Protein AF-A0A356RHE0-F1 (afdb_monomer)

Sequence (67 aa):
MPDVTIGVAAKELGLSKFTMYRLPKTTPGLYIYGRSVRVNVEELRQWAREQAQAQVKSLGEEANDSK

Radius of gyration: 15.22 Å; Cα contacts (8 Å, |Δi|>4): 59; chains: 1; bounding box: 28×20×48 Å

Solvent-accessible surface area (backbone atoms only — not comparable to full-atom values): 3977 Å² total; per-residue (Å²): 131,82,66,34,46,52,68,57,44,17,61,78,68,77,44,54,56,66,62,60,70,66,50,61,81,83,41,63,35,54,45,77,59,89,93,46,57,36,28,33,59,67,49,33,50,51,51,53,51,50,54,53,50,51,52,54,51,53,60,58,55,66,69,69,77,81,123

pLDDT: mean 82.77, std 13.1, range [47.06, 93.75]

Mean predicted aligned error: 7.37 Å

Foldseek 3Di:
DDWAALVVLCVVVVHDSVVVVPDPCPQFQWDDDPPGTTGDNVRNVVSVVVVVVVVVVVVVVVVPPPD

Structure (mmCIF, N/CA/C/O backbone):
data_AF-A0A356RHE0-F1
#
_entry.id   AF-A0A356RHE0-F1
#
loop_
_atom_site.group_PDB
_atom_site.id
_atom_site.type_symbol
_atom_site.label_atom_id
_atom_site.label_alt_id
_atom_site.label_comp_id
_atom_site.label_asym_id
_atom_site.label_entity_id
_atom_site.label_seq_id
_atom_site.pdbx_PDB_ins_code
_atom_site.Cartn_x
_atom_site.Cartn_y
_atom_site.Cartn_z
_atom_site.occupancy
_atom_site.B_iso_or_equiv
_atom_site.auth_seq_id
_atom_site.auth_comp_id
_atom_site.auth_asym_id
_atom_site.auth_atom_id
_atom_site.pdbx_PDB_model_num
ATOM 1 N N . MET A 1 1 ? 9.727 -8.331 -0.790 1.00 60.09 1 MET A N 1
ATOM 2 C CA . MET A 1 1 ? 9.036 -8.631 -2.066 1.00 60.09 1 MET A CA 1
ATOM 3 C C . MET A 1 1 ? 9.371 -7.566 -3.105 1.00 60.09 1 MET A C 1
ATOM 5 O O . MET A 1 1 ? 9.702 -6.462 -2.687 1.00 60.09 1 MET A O 1
ATOM 9 N N . PRO A 1 2 ? 9.321 -7.857 -4.419 1.00 80.19 2 PRO A N 1
ATOM 10 C CA . PRO A 1 2 ? 9.456 -6.820 -5.438 1.00 80.19 2 PRO A CA 1
ATOM 11 C C . PRO A 1 2 ? 8.227 -5.904 -5.432 1.00 80.19 2 PRO A C 1
ATOM 13 O O . PRO A 1 2 ? 7.096 -6.359 -5.267 1.00 80.19 2 PRO A O 1
ATOM 16 N N . ASP A 1 3 ? 8.448 -4.613 -5.635 1.00 88.31 3 ASP A N 1
ATOM 17 C CA . ASP A 1 3 ? 7.397 -3.646 -5.920 1.00 88.31 3 ASP A CA 1
ATOM 18 C C . ASP A 1 3 ? 6.655 -4.020 -7.221 1.00 88.31 3 ASP A C 1
ATOM 20 O O . ASP A 1 3 ? 7.247 -4.489 -8.196 1.00 88.31 3 ASP A O 1
ATOM 24 N N . VAL A 1 4 ? 5.332 -3.846 -7.250 1.00 91.88 4 VAL A N 1
ATOM 25 C CA . VAL A 1 4 ? 4.469 -4.227 -8.384 1.00 91.88 4 VAL A CA 1
ATOM 26 C C . VAL A 1 4 ? 3.725 -3.019 -8.946 1.00 91.88 4 VAL A C 1
ATOM 28 O O . VAL A 1 4 ? 3.736 -1.935 -8.377 1.00 91.88 4 VAL A O 1
ATOM 31 N N . THR A 1 5 ? 3.066 -3.156 -10.094 1.00 92.56 5 THR A N 1
ATOM 32 C CA . THR A 1 5 ? 2.228 -2.064 -10.621 1.00 92.56 5 THR A CA 1
ATOM 33 C C . THR A 1 5 ? 0.941 -1.909 -9.805 1.00 92.56 5 THR A C 1
ATOM 35 O O . THR A 1 5 ? 0.447 -2.881 -9.23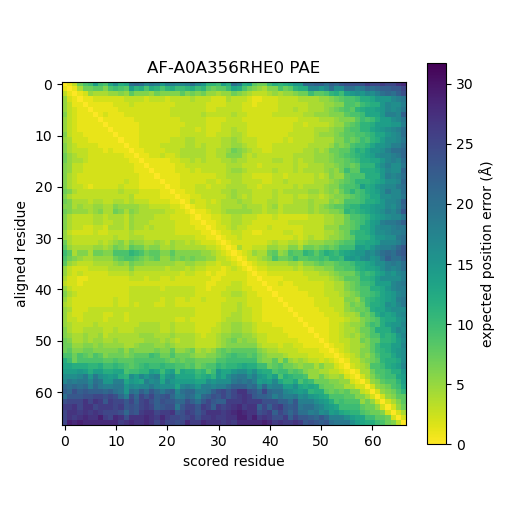1 1.00 92.56 5 THR A O 1
ATOM 38 N N . ILE A 1 6 ? 0.330 -0.715 -9.834 1.00 90.75 6 ILE A N 1
ATOM 39 C CA . ILE A 1 6 ? -0.991 -0.466 -9.218 1.00 90.75 6 ILE A CA 1
ATOM 40 C C . ILE A 1 6 ? -2.022 -1.529 -9.613 1.00 90.75 6 ILE A C 1
ATOM 42 O O . ILE A 1 6 ? -2.824 -1.938 -8.784 1.00 90.75 6 ILE A O 1
ATOM 46 N N . GLY A 1 7 ? -2.014 -1.995 -10.867 1.00 91.50 7 GLY A N 1
ATOM 47 C CA . GLY A 1 7 ? -2.979 -2.990 -11.333 1.00 91.50 7 GLY A CA 1
ATOM 48 C C . GLY A 1 7 ? -2.838 -4.348 -10.644 1.00 91.50 7 GLY A C 1
ATOM 49 O O . GLY A 1 7 ? -3.850 -4.966 -10.325 1.00 91.50 7 GLY A O 1
ATOM 50 N N . VAL A 1 8 ? -1.601 -4.788 -10.402 1.00 92.56 8 VAL A N 1
ATOM 51 C CA . VAL A 1 8 ? -1.317 -6.046 -9.699 1.00 92.56 8 VAL A CA 1
ATOM 52 C C . VAL A 1 8 ? -1.646 -5.893 -8.218 1.00 92.56 8 VAL A C 1
ATOM 54 O O . VAL A 1 8 ? -2.415 -6.689 -7.687 1.00 92.56 8 VAL A O 1
ATOM 57 N N . ALA A 1 9 ? -1.170 -4.819 -7.583 1.00 91.88 9 ALA A N 1
ATOM 58 C CA . ALA A 1 9 ? -1.454 -4.550 -6.176 1.00 91.88 9 ALA A CA 1
ATOM 59 C C . ALA A 1 9 ? -2.960 -4.411 -5.894 1.00 91.88 9 ALA A C 1
ATOM 61 O O . ALA A 1 9 ? -3.452 -4.966 -4.918 1.00 91.88 9 ALA A O 1
ATOM 62 N N . ALA A 1 10 ? -3.719 -3.749 -6.774 1.00 91.81 10 ALA A N 1
ATOM 63 C CA . ALA A 1 10 ? -5.175 -3.647 -6.663 1.00 91.81 10 ALA A CA 1
ATOM 64 C C . ALA A 1 10 ? -5.833 -5.035 -6.598 1.00 91.81 10 ALA A C 1
ATOM 66 O O . ALA A 1 10 ? -6.659 -5.294 -5.726 1.00 91.81 10 ALA A O 1
ATOM 67 N N . LYS A 1 11 ? -5.416 -5.950 -7.482 1.00 92.50 11 LYS A N 1
ATOM 68 C CA . LYS A 1 11 ? -5.930 -7.323 -7.524 1.00 92.50 11 LYS A CA 1
ATOM 69 C C . LYS A 1 11 ? -5.576 -8.102 -6.256 1.00 92.50 11 LYS A C 1
ATOM 71 O O . LYS A 1 11 ? -6.441 -8.782 -5.717 1.00 92.50 11 LYS A O 1
ATOM 76 N N . GLU A 1 12 ? -4.347 -7.975 -5.759 1.00 91.25 12 GLU A N 1
ATOM 77 C CA . GLU A 1 12 ? -3.905 -8.656 -4.530 1.00 91.25 12 GLU A CA 1
ATOM 78 C C . GLU A 1 12 ? -4.589 -8.144 -3.259 1.00 91.25 12 GLU A C 1
ATOM 80 O O . GLU A 1 12 ? -4.694 -8.861 -2.261 1.00 91.25 12 GLU A O 1
ATOM 85 N N . LEU A 1 13 ? -5.035 -6.891 -3.277 1.00 87.44 13 LEU A N 1
ATOM 86 C CA . LEU A 1 13 ? -5.748 -6.262 -2.170 1.00 87.44 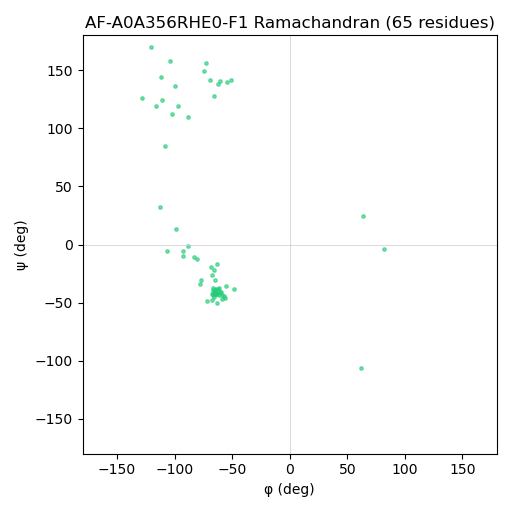13 LEU A CA 1
ATOM 87 C C . LEU A 1 13 ? -7.268 -6.396 -2.288 1.00 87.44 13 LEU A C 1
ATOM 89 O O . LEU A 1 13 ? -7.976 -5.984 -1.376 1.00 87.44 13 LEU A O 1
ATOM 93 N N . GLY A 1 14 ? -7.779 -6.950 -3.394 1.00 89.56 14 GLY A N 1
ATOM 94 C CA . GLY A 1 14 ? -9.217 -6.978 -3.670 1.00 89.56 14 GLY A CA 1
ATOM 95 C C . GLY A 1 14 ? -9.821 -5.579 -3.848 1.00 89.56 14 GLY A C 1
ATOM 96 O O . GLY A 1 14 ? -11.011 -5.383 -3.623 1.00 89.56 14 GLY A O 1
ATOM 97 N N . LEU A 1 15 ? -9.003 -4.596 -4.233 1.00 88.38 15 LEU A N 1
ATOM 98 C CA . LEU A 1 15 ? -9.397 -3.202 -4.415 1.00 88.38 15 LEU A CA 1
ATOM 99 C C . LEU A 1 15 ? -9.529 -2.855 -5.897 1.00 88.38 15 LEU A C 1
ATOM 101 O O . LEU A 1 15 ? -8.913 -3.458 -6.777 1.00 88.38 15 LEU A O 1
ATOM 105 N N . SER A 1 16 ? -10.300 -1.809 -6.187 1.00 93.06 16 SER A N 1
ATOM 106 C CA . SER A 1 16 ? -10.318 -1.239 -7.531 1.00 93.06 16 SER A CA 1
ATOM 107 C C . SER A 1 16 ? -9.036 -0.438 -7.795 1.00 93.06 16 SER A C 1
ATOM 109 O O . SER A 1 16 ? -8.484 0.206 -6.898 1.00 93.06 16 SER A O 1
ATOM 111 N N . LYS A 1 17 ? -8.589 -0.395 -9.058 1.00 90.69 17 LYS A N 1
ATOM 112 C CA . LYS A 1 17 ? -7.483 0.492 -9.471 1.00 90.69 17 LYS A CA 1
ATOM 113 C C . LYS A 1 17 ? -7.774 1.952 -9.113 1.00 90.69 17 LYS A C 1
ATOM 115 O O . LYS A 1 17 ? -6.871 2.684 -8.734 1.00 90.69 17 LYS A O 1
ATOM 120 N N . PHE A 1 18 ? -9.033 2.369 -9.212 1.00 90.81 18 PHE A N 1
ATOM 121 C CA . PHE A 1 18 ? -9.449 3.733 -8.909 1.00 90.81 18 PHE A CA 1
ATOM 122 C C . PHE A 1 18 ? -9.291 4.076 -7.422 1.00 90.81 18 PHE A C 1
ATOM 124 O O . PHE A 1 18 ? -8.814 5.158 -7.091 1.00 90.81 18 PHE A O 1
ATOM 131 N N . THR A 1 19 ? -9.607 3.133 -6.532 1.00 89.56 19 THR A N 1
ATOM 132 C CA . THR A 1 19 ? -9.351 3.261 -5.089 1.00 89.56 19 THR A CA 1
ATOM 133 C C . THR A 1 19 ? -7.862 3.464 -4.822 1.00 89.56 19 THR A C 1
ATOM 135 O O . THR A 1 19 ? -7.492 4.346 -4.058 1.00 89.56 19 THR A O 1
ATOM 138 N N . MET A 1 20 ? -7.007 2.708 -5.512 1.00 88.69 20 MET A N 1
ATOM 139 C CA . MET A 1 20 ? -5.552 2.826 -5.384 1.00 88.69 20 MET A CA 1
ATOM 140 C C . MET A 1 20 ? -5.028 4.186 -5.862 1.00 88.69 20 MET A C 1
ATOM 142 O O . MET A 1 20 ? -4.182 4.776 -5.204 1.00 88.69 20 MET A O 1
ATOM 146 N N . TYR A 1 21 ? -5.548 4.721 -6.973 1.00 88.56 21 TYR A N 1
ATOM 147 C CA . TYR A 1 21 ? -5.162 6.051 -7.472 1.00 88.56 21 TYR A CA 1
ATOM 148 C C . TYR A 1 21 ? -5.624 7.209 -6.581 1.00 88.56 21 TYR A C 1
ATOM 150 O O . TYR A 1 21 ? -5.087 8.309 -6.692 1.00 88.56 21 TYR A O 1
ATOM 158 N N . ARG A 1 22 ? -6.621 6.980 -5.721 1.00 89.81 22 ARG A N 1
ATOM 159 C CA . ARG A 1 22 ? -7.088 7.963 -4.737 1.00 89.81 22 ARG A CA 1
ATOM 160 C C . ARG A 1 22 ? -6.250 7.990 -3.464 1.00 89.81 22 ARG A C 1
ATOM 162 O O . ARG A 1 22 ? -6.438 8.902 -2.662 1.00 89.81 22 ARG A O 1
ATOM 169 N N . LEU A 1 23 ? -5.359 7.018 -3.265 1.00 87.81 23 LEU A N 1
ATOM 170 C CA . LEU A 1 23 ? -4.475 7.027 -2.109 1.00 87.81 23 LEU A CA 1
ATOM 171 C C . LEU A 1 23 ? -3.563 8.262 -2.160 1.00 87.81 23 LEU A C 1
ATOM 173 O O . LEU A 1 23 ? -3.059 8.613 -3.235 1.00 87.81 23 LEU A O 1
ATOM 177 N N . PRO A 1 24 ? -3.342 8.932 -1.016 1.00 87.25 24 PRO A N 1
ATOM 178 C CA . PRO A 1 24 ? -2.354 9.991 -0.918 1.00 87.25 24 PRO A CA 1
ATOM 179 C C . PRO A 1 24 ? -0.996 9.535 -1.456 1.00 87.25 24 PRO A C 1
ATOM 181 O O . PRO A 1 24 ? -0.547 8.417 -1.218 1.00 87.25 24 PRO A O 1
ATOM 184 N N . LYS A 1 25 ? -0.283 10.430 -2.144 1.00 84.38 25 LYS A N 1
ATOM 185 C CA . LYS A 1 25 ? 1.078 10.138 -2.633 1.00 84.38 25 LYS A CA 1
ATOM 186 C C . LYS A 1 25 ? 2.083 9.887 -1.503 1.00 84.38 25 LYS A C 1
ATOM 188 O O . LYS A 1 25 ? 3.164 9.378 -1.760 1.00 84.38 25 LYS A O 1
ATOM 193 N N . THR A 1 26 ? 1.731 10.281 -0.283 1.00 85.88 26 THR A N 1
ATOM 194 C CA . THR A 1 26 ? 2.499 10.079 0.948 1.00 85.88 26 THR A CA 1
ATOM 195 C C . THR A 1 26 ? 2.182 8.751 1.637 1.00 85.88 26 THR A C 1
ATOM 197 O O . THR A 1 26 ? 2.746 8.472 2.691 1.00 85.88 26 THR A O 1
ATOM 200 N N . THR A 1 27 ? 1.267 7.945 1.091 1.00 89.50 27 THR A N 1
ATOM 201 C CA . THR A 1 27 ? 0.908 6.652 1.669 1.00 89.50 27 THR A CA 1
ATOM 202 C C . THR A 1 27 ? 2.098 5.684 1.594 1.00 89.50 27 THR A C 1
ATOM 204 O O . THR A 1 27 ? 2.638 5.475 0.503 1.00 89.50 27 THR A O 1
ATOM 207 N N . PRO A 1 28 ? 2.485 5.058 2.720 1.00 90.25 28 PRO A N 1
ATOM 208 C CA . PRO A 1 28 ? 3.524 4.035 2.750 1.00 90.25 28 PRO A CA 1
ATOM 209 C C . PRO A 1 28 ? 3.242 2.903 1.765 1.00 90.25 28 PRO A C 1
ATOM 211 O O . PRO A 1 28 ? 2.100 2.474 1.581 1.00 90.25 28 PRO A O 1
ATOM 214 N N . GLY A 1 29 ? 4.292 2.437 1.099 1.00 89.56 29 GLY A N 1
ATOM 215 C CA . GLY A 1 29 ? 4.179 1.435 0.048 1.00 89.56 29 GLY A CA 1
ATOM 216 C C . GLY A 1 29 ? 3.790 1.972 -1.331 1.00 89.56 29 GLY A C 1
ATOM 217 O O . GLY A 1 29 ? 3.792 1.178 -2.268 1.00 89.56 29 GLY A O 1
ATOM 218 N N . LEU A 1 30 ? 3.502 3.269 -1.518 1.00 92.19 30 LEU A N 1
ATOM 219 C CA . LEU A 1 30 ? 3.404 3.879 -2.852 1.00 92.19 30 LEU A CA 1
ATOM 220 C C . LEU A 1 30 ? 4.707 4.586 -3.241 1.00 92.19 30 LEU A C 1
ATOM 222 O O . LEU A 1 30 ? 5.111 5.573 -2.636 1.00 92.19 30 LEU A O 1
ATOM 226 N N . TYR A 1 31 ? 5.315 4.126 -4.331 1.00 90.69 31 TYR A N 1
ATOM 227 C CA . TYR A 1 31 ? 6.566 4.648 -4.869 1.00 90.69 31 TYR A CA 1
ATOM 228 C C . TYR A 1 31 ? 6.337 5.257 -6.252 1.00 90.69 31 TYR A C 1
ATOM 230 O O . TYR A 1 31 ? 5.906 4.581 -7.192 1.00 90.69 31 TYR A O 1
ATOM 238 N N . ILE A 1 32 ? 6.619 6.553 -6.388 1.00 88.50 32 ILE A N 1
ATOM 239 C CA . ILE A 1 32 ? 6.403 7.300 -7.630 1.00 88.50 32 ILE A CA 1
ATOM 240 C C . ILE A 1 32 ? 7.741 7.491 -8.340 1.00 88.50 32 ILE A C 1
ATOM 242 O O . ILE A 1 32 ? 8.595 8.252 -7.897 1.00 88.50 32 ILE A O 1
ATOM 246 N N . TYR A 1 33 ? 7.889 6.836 -9.488 1.00 85.31 33 TYR A N 1
ATOM 247 C CA . TYR A 1 33 ? 9.044 6.946 -10.372 1.00 85.31 33 TYR A CA 1
ATOM 248 C C . TYR A 1 33 ? 8.637 7.712 -11.633 1.00 85.31 33 TYR A C 1
ATOM 250 O O . TYR A 1 33 ? 8.228 7.134 -12.645 1.00 85.31 33 TYR A O 1
ATOM 258 N N . GLY A 1 34 ? 8.688 9.044 -11.559 1.00 84.94 34 GLY A N 1
ATOM 259 C CA . GLY A 1 34 ? 8.258 9.924 -12.647 1.00 84.94 34 GLY A CA 1
ATOM 260 C C . GLY A 1 34 ? 6.768 9.757 -12.965 1.00 84.94 34 GLY A C 1
ATOM 261 O O . GLY A 1 34 ? 5.915 10.218 -12.211 1.00 84.94 34 GLY A O 1
ATOM 262 N N . ARG A 1 35 ? 6.450 9.104 -14.093 1.00 83.56 35 ARG A N 1
ATOM 263 C CA . ARG A 1 35 ? 5.065 8.802 -14.519 1.00 83.56 35 ARG A CA 1
ATOM 264 C C . ARG A 1 35 ? 4.562 7.427 -14.069 1.00 83.56 35 ARG A C 1
ATOM 266 O O . ARG A 1 35 ? 3.378 7.139 -14.222 1.00 83.56 35 ARG A O 1
ATOM 273 N N . SER A 1 36 ? 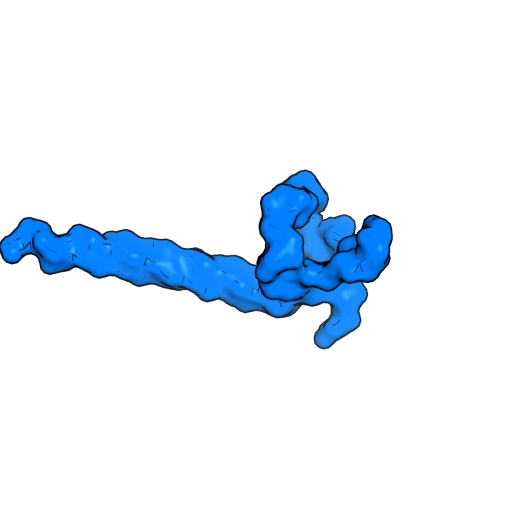5.441 6.586 -13.534 1.00 84.81 36 SER A N 1
ATOM 274 C CA . SER A 1 36 ? 5.112 5.228 -13.110 1.00 84.81 36 SER A CA 1
ATOM 275 C C . SER A 1 36 ? 4.889 5.178 -11.606 1.00 84.81 36 SER A C 1
ATOM 277 O O . SER A 1 36 ? 5.673 5.733 -10.841 1.00 84.81 36 SER A O 1
ATOM 279 N N . VAL A 1 37 ? 3.843 4.473 -11.176 1.00 87.75 37 VAL A N 1
ATOM 280 C CA . VAL A 1 37 ? 3.593 4.195 -9.757 1.00 87.75 37 VAL A CA 1
ATOM 281 C C . VAL A 1 37 ? 3.807 2.712 -9.500 1.00 87.75 37 VAL A C 1
ATOM 283 O O . VAL A 1 37 ? 3.202 1.856 -10.157 1.00 87.75 37 VAL A O 1
ATOM 286 N N . ARG A 1 38 ? 4.691 2.428 -8.551 1.00 91.44 38 ARG A N 1
ATOM 287 C CA . ARG A 1 38 ? 5.029 1.095 -8.066 1.00 91.44 38 ARG A CA 1
ATOM 288 C C . ARG A 1 38 ? 4.531 0.970 -6.634 1.00 91.44 38 ARG A C 1
ATOM 290 O O . ARG A 1 38 ? 4.503 1.949 -5.897 1.00 91.44 38 ARG A O 1
ATOM 297 N N . VAL A 1 39 ?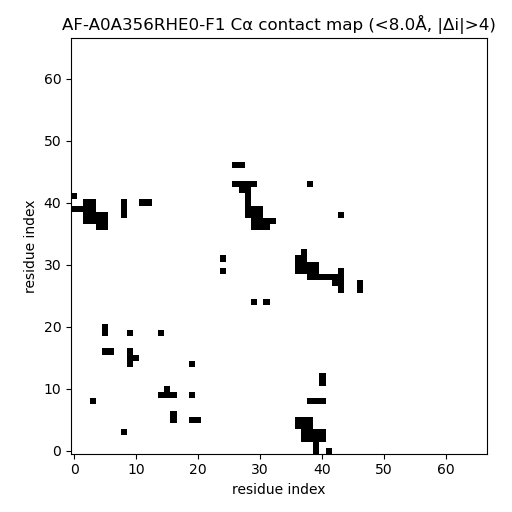 4.070 -0.215 -6.272 1.00 92.69 39 VAL A N 1
ATOM 298 C CA . VAL A 1 39 ? 3.394 -0.462 -5.005 1.00 92.69 39 VAL A CA 1
ATOM 299 C C . VAL A 1 39 ? 4.045 -1.643 -4.311 1.00 92.69 39 VAL A C 1
ATOM 301 O O . VAL A 1 39 ? 4.139 -2.725 -4.888 1.00 92.69 39 VAL A O 1
ATOM 304 N N . ASN A 1 40 ? 4.459 -1.440 -3.067 1.00 93.75 40 ASN A N 1
ATOM 305 C CA . ASN A 1 40 ? 4.796 -2.515 -2.152 1.00 93.75 40 ASN A CA 1
ATOM 306 C C . ASN A 1 40 ? 3.522 -2.933 -1.405 1.00 93.75 40 ASN A C 1
ATOM 308 O O . ASN A 1 40 ? 2.982 -2.184 -0.591 1.00 93.75 40 ASN A O 1
ATOM 312 N N . VAL A 1 41 ? 3.016 -4.124 -1.727 1.00 91.69 41 VAL A N 1
ATOM 313 C CA . VAL A 1 41 ? 1.736 -4.628 -1.206 1.00 91.69 41 VAL A CA 1
ATOM 314 C C . VAL A 1 41 ? 1.800 -4.890 0.300 1.00 91.69 41 VAL A C 1
ATOM 316 O O . VAL A 1 41 ? 0.823 -4.623 0.997 1.00 91.69 41 VAL A O 1
ATOM 319 N N . GLU A 1 42 ? 2.924 -5.391 0.817 1.00 91.44 42 GLU A N 1
ATOM 320 C CA . GLU A 1 42 ? 3.076 -5.697 2.246 1.00 91.44 42 GLU A CA 1
ATOM 321 C C . GLU A 1 42 ? 3.069 -4.425 3.092 1.00 91.44 42 GLU A C 1
ATOM 323 O O . GLU A 1 42 ? 2.314 -4.328 4.058 1.00 91.44 42 GLU A O 1
ATOM 328 N N . GLU A 1 43 ? 3.844 -3.426 2.678 1.00 92.50 43 GLU A N 1
ATOM 329 C CA . GLU A 1 43 ? 3.926 -2.137 3.363 1.00 92.50 43 GLU A CA 1
ATOM 330 C C . GLU A 1 43 ? 2.577 -1.404 3.342 1.00 92.50 43 GLU A C 1
ATOM 332 O O . GLU A 1 43 ? 2.107 -0.919 4.372 1.00 92.50 43 GLU A O 1
ATOM 337 N N . LEU A 1 44 ? 1.890 -1.416 2.193 1.00 91.00 44 LEU A N 1
ATOM 338 C CA . LEU A 1 44 ? 0.560 -0.824 2.070 1.00 91.00 44 LEU A CA 1
ATOM 339 C C . LEU A 1 44 ? -0.476 -1.547 2.951 1.00 91.00 44 LEU A C 1
ATOM 341 O O . LEU A 1 44 ? -1.332 -0.899 3.556 1.00 91.00 44 LEU A O 1
ATOM 345 N N . ARG A 1 45 ? -0.402 -2.883 3.066 1.00 90.00 45 ARG A N 1
ATOM 346 C CA . ARG A 1 45 ? -1.255 -3.660 3.987 1.00 90.00 45 ARG A CA 1
ATOM 347 C C . ARG A 1 45 ? -0.981 -3.314 5.442 1.00 90.00 45 ARG A C 1
ATOM 349 O O . ARG A 1 45 ? -1.930 -3.225 6.219 1.00 90.00 45 ARG A O 1
ATOM 356 N N . GLN A 1 46 ? 0.287 -3.170 5.813 1.00 91.50 46 GLN A N 1
ATOM 357 C CA . GLN A 1 46 ? 0.672 -2.823 7.174 1.00 91.50 46 GLN A CA 1
ATOM 358 C C . GLN A 1 46 ? 0.131 -1.443 7.543 1.00 91.50 46 GLN A C 1
ATOM 360 O O . GLN A 1 46 ? -0.617 -1.338 8.513 1.00 91.50 46 GLN A O 1
ATOM 365 N N . TRP A 1 47 ? 0.363 -0.442 6.694 1.00 90.25 47 TRP A N 1
ATOM 366 C CA . TRP A 1 47 ? -0.183 0.896 6.895 1.00 90.25 47 TRP A CA 1
ATOM 367 C C . TRP A 1 47 ? -1.713 0.891 7.007 1.00 90.25 47 TRP A C 1
ATOM 369 O O . TRP A 1 47 ? -2.272 1.508 7.911 1.00 90.25 47 TRP A O 1
ATOM 379 N N . ALA A 1 48 ? -2.411 0.152 6.138 1.00 86.75 48 ALA A N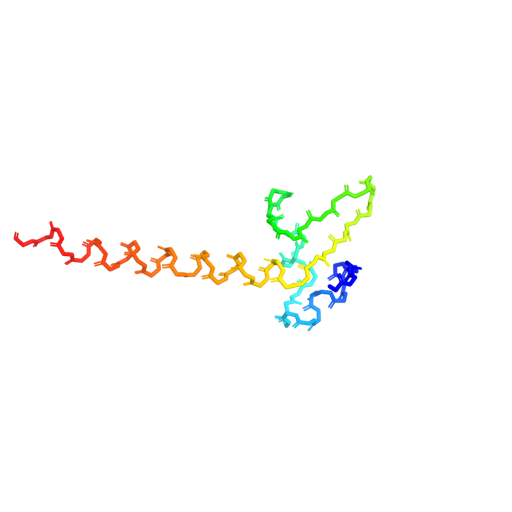 1
ATOM 380 C CA . ALA A 1 48 ? -3.870 0.057 6.196 1.00 86.75 48 ALA A CA 1
ATOM 381 C C . ALA A 1 48 ? -4.367 -0.553 7.521 1.00 86.75 48 ALA A C 1
ATOM 383 O O . ALA A 1 48 ? -5.376 -0.106 8.069 1.00 86.75 48 ALA A O 1
ATOM 384 N N . ARG A 1 49 ? -3.653 -1.549 8.064 1.00 88.19 49 ARG A N 1
ATOM 385 C CA . ARG A 1 49 ? -3.957 -2.127 9.383 1.00 88.19 49 ARG A CA 1
ATOM 386 C C . ARG A 1 49 ? -3.710 -1.132 10.511 1.00 88.19 49 ARG A C 1
ATOM 388 O O . ARG A 1 49 ? -4.544 -1.039 11.406 1.00 88.19 49 ARG A O 1
ATOM 395 N N . GLU A 1 50 ? -2.614 -0.382 10.460 1.00 88.75 50 GLU A N 1
ATOM 396 C CA . GLU A 1 50 ? -2.296 0.645 11.460 1.00 88.75 50 GLU A CA 1
ATOM 397 C C . GLU A 1 50 ? -3.345 1.763 11.470 1.00 88.75 50 GLU A C 1
ATOM 399 O O . GLU A 1 50 ? -3.806 2.161 12.536 1.00 88.75 50 GLU A O 1
ATOM 404 N N . GLN A 1 51 ? -3.803 2.208 10.295 1.00 86.06 51 GLN A N 1
ATOM 405 C CA . GLN A 1 51 ? -4.894 3.182 10.180 1.00 86.06 51 GLN A CA 1
ATOM 406 C C . GLN A 1 51 ? -6.207 2.655 10.772 1.00 86.06 51 GLN A C 1
ATOM 408 O O . GLN A 1 51 ? -6.893 3.377 11.495 1.00 86.06 51 GLN A O 1
ATOM 413 N N . ALA A 1 52 ? -6.551 1.391 10.503 1.00 85.06 52 ALA A N 1
ATOM 414 C CA . ALA A 1 52 ? -7.748 0.771 11.066 1.00 85.06 52 ALA A CA 1
ATOM 415 C C . ALA A 1 52 ? -7.668 0.658 12.599 1.00 85.06 52 ALA A C 1
ATOM 417 O O . ALA A 1 52 ? -8.634 0.967 13.292 1.00 85.06 52 ALA A O 1
ATOM 418 N N . GLN A 1 53 ? -6.511 0.269 13.142 1.00 83.06 53 GLN A N 1
ATOM 419 C CA . GLN A 1 53 ? -6.297 0.191 14.591 1.00 83.06 53 GLN A CA 1
ATOM 420 C C . GLN A 1 53 ? -6.321 1.568 15.260 1.00 83.06 53 GLN A C 1
ATOM 422 O O . GLN A 1 53 ? -6.928 1.713 16.320 1.00 83.06 53 GLN A O 1
ATOM 427 N N . ALA A 1 54 ? -5.710 2.580 14.641 1.00 81.31 54 ALA A N 1
ATOM 428 C CA . ALA A 1 54 ? -5.724 3.948 15.148 1.00 81.31 54 ALA A CA 1
ATOM 429 C C . ALA A 1 54 ? -7.155 4.504 15.238 1.00 81.31 54 ALA A C 1
ATOM 431 O O . ALA A 1 54 ? -7.506 5.122 16.240 1.00 81.31 54 ALA A O 1
ATOM 432 N N . GLN A 1 55 ? -8.003 4.223 14.242 1.00 75.81 55 GLN A N 1
ATOM 433 C CA . GLN A 1 55 ? -9.412 4.627 14.271 1.00 75.81 55 GLN A CA 1
ATOM 434 C C . GLN A 1 55 ? -10.200 3.918 15.378 1.00 75.81 55 GLN A C 1
ATOM 436 O O . GLN A 1 55 ? -10.922 4.578 16.120 1.00 75.81 55 GLN A O 1
ATOM 441 N N . VAL A 1 56 ? -10.036 2.599 15.541 1.00 73.69 56 VAL A N 1
ATOM 442 C CA . VAL A 1 56 ? -10.713 1.853 16.621 1.00 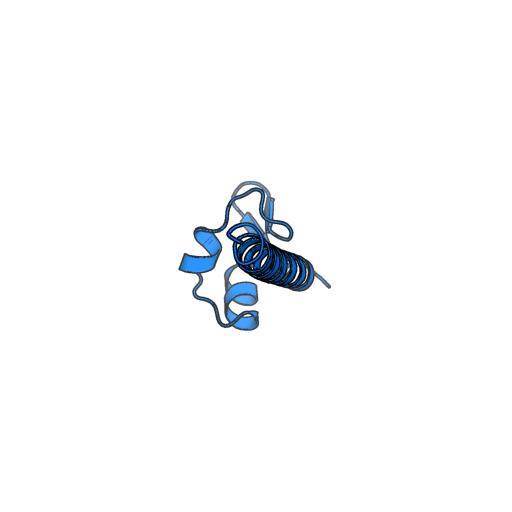73.69 56 VAL A CA 1
ATOM 443 C C . VAL A 1 56 ? -10.272 2.349 17.999 1.00 73.69 56 VAL A C 1
ATOM 445 O O . VAL A 1 56 ? -11.102 2.468 18.896 1.00 73.69 56 VAL A O 1
ATOM 448 N N . LYS A 1 57 ? -8.986 2.677 18.170 1.00 67.56 57 LYS A N 1
ATOM 449 C CA . LYS A 1 57 ? -8.478 3.220 19.432 1.00 67.56 57 LYS A CA 1
ATOM 450 C C . LYS A 1 57 ? -9.049 4.612 19.729 1.00 67.56 57 LYS A C 1
ATOM 452 O O . LYS A 1 57 ? -9.489 4.836 20.849 1.00 67.56 57 LYS A O 1
ATOM 457 N N . SER A 1 58 ? -9.118 5.495 18.729 1.00 64.81 58 SER A N 1
ATOM 458 C CA . SER A 1 58 ? -9.735 6.824 18.872 1.00 64.81 58 SER A CA 1
ATOM 459 C C . SER A 1 58 ? -11.204 6.726 19.296 1.00 64.81 58 SER 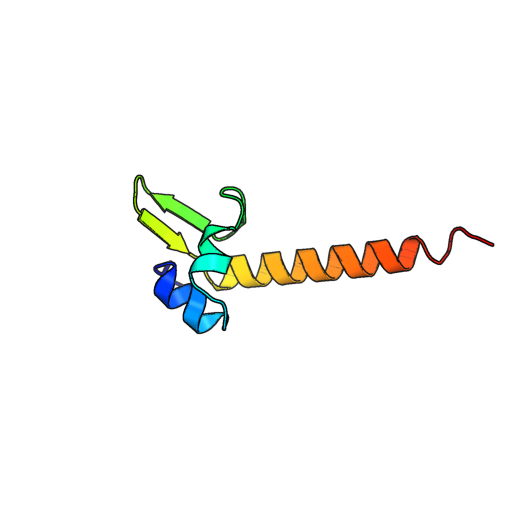A C 1
ATOM 461 O O . SER A 1 58 ? -11.609 7.356 20.265 1.00 64.81 58 SER A O 1
ATOM 463 N N . LEU A 1 59 ? -11.976 5.859 18.632 1.00 61.56 59 LEU A N 1
ATOM 464 C CA . LEU A 1 59 ? -13.392 5.634 18.945 1.00 61.56 59 LEU A CA 1
ATOM 465 C C . LEU A 1 59 ? -13.610 5.022 20.341 1.00 61.56 59 LEU A C 1
ATOM 467 O O . LEU A 1 59 ? -14.643 5.257 20.963 1.00 61.56 59 LEU A O 1
ATOM 471 N N . GLY A 1 60 ? -12.657 4.225 20.833 1.00 58.91 60 GLY A N 1
ATOM 472 C CA . GLY A 1 60 ? -12.702 3.642 22.176 1.00 58.91 60 GLY A CA 1
ATOM 473 C C . GLY A 1 60 ? -12.346 4.625 23.297 1.00 58.91 60 GLY A C 1
ATOM 474 O O . GLY A 1 60 ? -12.877 4.499 24.397 1.00 58.91 60 GLY A O 1
ATOM 475 N N . GLU A 1 61 ? -11.481 5.606 23.029 1.00 52.78 61 GLU A N 1
ATOM 476 C CA . GLU A 1 61 ? -11.092 6.641 24.001 1.00 52.78 61 GLU A CA 1
ATOM 477 C C . GLU A 1 61 ? -12.166 7.733 24.148 1.00 52.78 61 GLU A C 1
ATOM 479 O O . GLU A 1 61 ? -12.426 8.177 25.265 1.00 52.78 61 GLU A O 1
ATOM 484 N N . GLU A 1 62 ? -12.890 8.080 23.077 1.00 53.19 62 GLU A N 1
ATOM 485 C CA . GLU A 1 62 ? -14.010 9.038 23.137 1.00 53.19 62 GLU A CA 1
ATOM 486 C C . GLU A 1 62 ? -15.209 8.532 23.966 1.00 53.19 62 GLU A C 1
ATOM 488 O O . GLU A 1 62 ? -15.989 9.328 24.485 1.00 53.19 62 GLU A O 1
ATOM 493 N N . ALA A 1 63 ? -15.353 7.217 24.154 1.00 54.12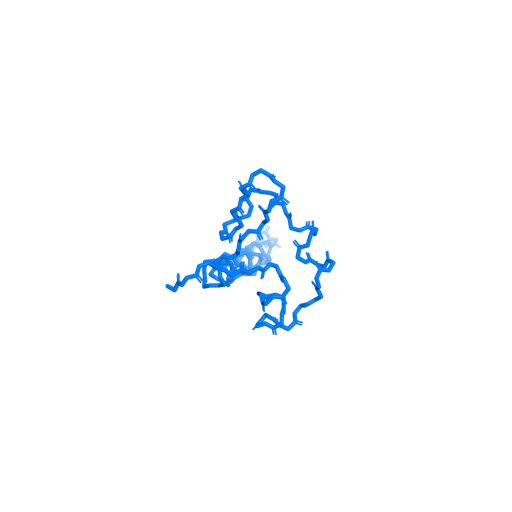 63 ALA A N 1
ATOM 494 C CA . ALA A 1 63 ? -16.443 6.640 24.945 1.00 54.12 63 ALA A CA 1
ATOM 495 C C . ALA A 1 63 ? -16.211 6.686 26.472 1.00 54.12 63 ALA A C 1
ATOM 497 O O . ALA A 1 63 ? -17.148 6.429 27.229 1.00 54.12 63 ALA A O 1
ATOM 498 N N . ASN A 1 64 ? -14.993 6.989 26.942 1.00 53.88 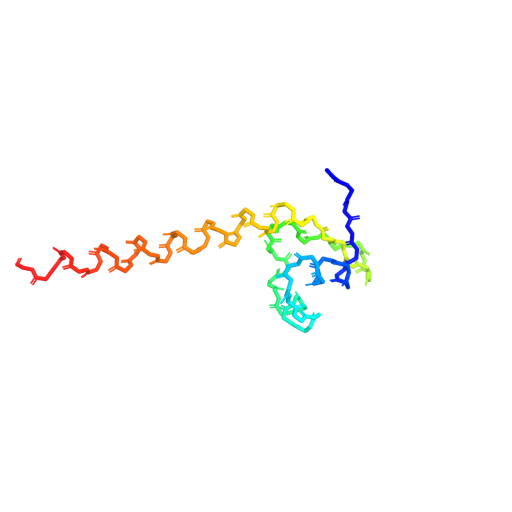64 ASN A N 1
ATOM 499 C CA . ASN A 1 64 ? -14.637 6.923 28.367 1.00 53.88 64 ASN A CA 1
ATOM 500 C C . ASN A 1 64 ? -14.497 8.299 29.052 1.00 53.88 64 ASN A C 1
ATOM 502 O O . ASN A 1 64 ? -14.345 8.347 30.269 1.00 53.88 64 ASN A O 1
ATOM 506 N N . ASP A 1 65 ? -14.590 9.405 28.305 1.00 50.81 65 ASP A N 1
ATOM 507 C CA . ASP A 1 65 ? -14.462 10.781 28.829 1.00 50.81 65 ASP A CA 1
ATOM 508 C C . ASP A 1 65 ? -15.824 11.473 29.078 1.00 50.81 65 ASP A C 1
ATOM 510 O O . ASP A 1 65 ? -15.909 12.681 29.255 1.00 50.81 65 ASP A O 1
ATOM 514 N N . SER A 1 66 ? -16.931 10.720 29.079 1.00 52.06 66 SER A N 1
ATOM 515 C CA . SER A 1 66 ? -18.292 11.249 29.310 1.00 52.06 66 SER A CA 1
ATOM 516 C C . SER A 1 66 ? -18.937 10.770 30.620 1.00 52.06 66 SER A C 1
ATOM 518 O O . SER A 1 66 ? -20.157 10.593 30.661 1.00 52.06 66 SER A O 1
ATOM 520 N N . LYS A 1 67 ? -18.164 10.533 31.690 1.00 47.06 67 LYS A N 1
ATOM 521 C CA . LYS A 1 67 ? -18.718 10.100 32.987 1.00 47.06 67 LYS A CA 1
ATOM 522 C C . LYS A 1 67 ? -18.387 11.029 34.146 1.00 47.06 67 LYS A C 1
ATOM 524 O O . LYS A 1 67 ? -17.202 11.388 34.291 1.00 47.06 67 LYS A O 1
#

Nearest PDB structures (foldseek):
  5j9w-assembly1_E  TM=5.217E-01  e=7.064E-01  Saccharomyces cerevisiae S288C
  7d0o-assembly1_A  TM=4.725E-01  e=1.483E+00  Homo sapiens
  5c0t-assembly1_A  TM=6.400E-01  e=4.991E+00  Escherichia coli
  6nr8-assembly1_6  TM=3.182E-01  e=4.362E+00  Homo sapiens
  3jw4-assembly2_C-2  TM=3.282E-01  e=4.362E+00  Clostridium acetobutylicum

Secondary structure (DSSP, 8-state):
---EEHHHHHHHHT--HHHHHTS-TTSTTEEEETTEEEE-HHHHHHHHHHHHHHHHHHHHHHTSS--